Protein AF-A0A3S4JTH4-F1 (afdb_monomer_lite)

Foldseek 3Di:
DDPVVVVVVCVVVVHDDPDDDDPPDPDDDPDVPVDDDDDPPPDD

Secondary structure (DSSP, 8-state):
--HHHHHHHHHHTT----PPPP--PPPS----TTS---------

Structure (mmCIF, N/CA/C/O backbone):
data_AF-A0A3S4JTH4-F1
#
_entry.id   AF-A0A3S4JTH4-F1
#
loop_
_atom_site.group_PDB
_atom_site.id
_atom_site.type_symbol
_atom_site.label_atom_id
_atom_site.label_alt_id
_atom_site.label_comp_id
_atom_site.label_asym_id
_atom_site.label_entity_id
_atom_site.label_seq_id
_atom_site.pdbx_PDB_ins_code
_atom_site.Cartn_x
_atom_site.Cartn_y
_atom_site.Cartn_z
_atom_site.occupancy
_atom_site.B_iso_or_equiv
_atom_site.auth_seq_id
_atom_site.auth_comp_id
_atom_site.auth_asym_id
_atom_site.auth_atom_id
_atom_site.pdbx_PDB_model_num
ATOM 1 N N . MET A 1 1 ? 4.189 -4.163 17.785 1.00 67.50 1 MET A N 1
ATOM 2 C CA . MET A 1 1 ? 2.838 -4.553 17.319 1.00 67.50 1 MET A CA 1
ATOM 3 C C . MET A 1 1 ? 2.931 -5.059 15.888 1.00 67.50 1 MET A C 1
ATOM 5 O O . MET A 1 1 ? 3.450 -4.341 15.045 1.00 67.50 1 MET A O 1
ATOM 9 N N . GLY A 1 2 ? 2.535 -6.306 15.622 1.00 92.81 2 GLY A N 1
ATOM 10 C CA . GLY A 1 2 ? 2.666 -6.914 14.289 1.00 92.81 2 GLY A CA 1
ATOM 11 C C . GLY A 1 2 ? 1.590 -6.447 13.301 1.00 92.81 2 GLY A C 1
ATOM 12 O O . GLY A 1 2 ? 0.518 -6.007 13.717 1.00 92.81 2 GLY A O 1
ATOM 13 N N . ARG A 1 3 ? 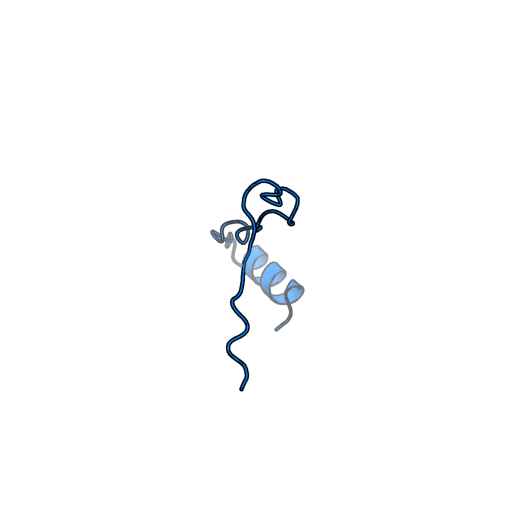1.847 -6.604 11.991 1.00 88.50 3 ARG A N 1
ATOM 14 C CA . ARG A 1 3 ? 0.889 -6.261 10.914 1.00 88.50 3 ARG A CA 1
ATOM 15 C C . ARG A 1 3 ? -0.488 -6.898 11.121 1.00 88.50 3 ARG A C 1
ATOM 17 O O . ARG A 1 3 ? -1.498 -6.246 10.887 1.00 88.50 3 ARG A O 1
ATOM 24 N N . TRP A 1 4 ? -0.520 -8.144 11.597 1.00 92.94 4 TRP A N 1
ATOM 25 C CA . TRP A 1 4 ? -1.765 -8.870 11.854 1.00 92.94 4 TRP A CA 1
ATOM 26 C C . TRP A 1 4 ? -2.622 -8.208 12.941 1.00 92.94 4 TRP A C 1
ATOM 28 O O . TRP A 1 4 ? -3.811 -7.986 12.734 1.00 92.94 4 TRP A O 1
ATOM 38 N N . LEU A 1 5 ? -2.009 -7.832 14.070 1.00 96.69 5 LEU A N 1
ATOM 39 C CA . LEU A 1 5 ? -2.726 -7.204 15.182 1.00 96.69 5 LEU A CA 1
ATOM 40 C C . LEU A 1 5 ? -3.282 -5.830 14.782 1.00 96.69 5 LEU A C 1
ATOM 42 O O . LEU A 1 5 ? -4.430 -5.524 15.091 1.00 96.69 5 LEU A O 1
ATOM 46 N N . ALA A 1 6 ? -2.498 -5.038 14.045 1.00 92.75 6 ALA A N 1
ATOM 47 C CA . ALA A 1 6 ? -2.946 -3.749 13.520 1.00 92.75 6 ALA A CA 1
ATOM 48 C C . ALA A 1 6 ? -4.141 -3.907 12.562 1.00 92.75 6 ALA A C 1
ATOM 50 O O . ALA A 1 6 ? -5.138 -3.205 12.704 1.00 92.75 6 ALA A O 1
ATOM 51 N N . GLY A 1 7 ? -4.079 -4.877 11.642 1.00 93.38 7 GLY A N 1
ATOM 52 C CA . GLY A 1 7 ? -5.177 -5.158 10.714 1.00 93.38 7 GLY A CA 1
ATOM 53 C C . GLY A 1 7 ? -6.461 -5.613 11.416 1.00 93.38 7 GLY A C 1
ATOM 54 O O . GLY A 1 7 ? -7.550 -5.193 11.027 1.00 93.38 7 GLY A O 1
ATOM 55 N N . ARG A 1 8 ? -6.345 -6.423 12.478 1.00 95.88 8 ARG A N 1
ATOM 56 C CA . ARG A 1 8 ? -7.502 -6.870 13.267 1.00 95.88 8 ARG A CA 1
ATOM 57 C C . ARG A 1 8 ? -8.210 -5.698 13.951 1.00 95.88 8 ARG A C 1
ATOM 59 O O . ARG A 1 8 ? -9.418 -5.559 13.801 1.00 95.88 8 ARG A O 1
ATOM 66 N N . LEU A 1 9 ? -7.453 -4.829 14.621 1.00 96.69 9 LEU A N 1
ATOM 67 C CA . LEU A 1 9 ? -7.996 -3.658 15.321 1.00 96.69 9 LEU A CA 1
ATOM 68 C C . LEU A 1 9 ? -8.649 -2.653 14.364 1.00 96.69 9 LEU A C 1
ATOM 70 O O . LEU A 1 9 ? -9.723 -2.139 14.654 1.00 96.69 9 LEU A O 1
ATOM 74 N N . MET A 1 10 ? -8.045 -2.403 13.198 1.00 96.50 10 MET A N 1
ATOM 75 C CA . MET A 1 10 ? -8.651 -1.531 12.185 1.00 96.50 10 MET A CA 1
ATOM 76 C C . MET A 1 10 ? -10.011 -2.063 11.728 1.00 96.50 10 MET A C 1
ATOM 78 O O . MET A 1 10 ? -10.955 -1.289 11.610 1.00 96.50 10 MET A O 1
ATOM 82 N N . LYS A 1 11 ? -10.135 -3.383 11.539 1.00 95.06 11 LYS A N 1
ATOM 83 C CA . LYS A 1 11 ? -11.411 -4.013 11.181 1.00 95.06 11 LYS A CA 1
ATOM 84 C C . LYS A 1 11 ? -12.450 -3.889 12.298 1.00 95.06 11 LYS A C 1
ATOM 86 O O . LYS A 1 11 ? -13.594 -3.563 12.004 1.00 95.06 11 LYS A O 1
ATOM 91 N N . GLU A 1 12 ? -12.060 -4.130 13.549 1.00 97.50 12 GLU A N 1
ATOM 92 C CA . GLU A 1 12 ? -12.942 -3.990 14.722 1.00 97.50 12 GLU A CA 1
ATOM 93 C C . GLU A 1 12 ? -13.463 -2.549 14.884 1.00 97.50 12 GLU A C 1
ATOM 95 O O . GLU A 1 12 ? -14.612 -2.352 15.267 1.00 97.50 12 GLU A O 1
ATOM 100 N N . LEU A 1 13 ? -12.651 -1.549 14.529 1.00 97.19 13 LEU A N 1
ATOM 101 C CA . LEU A 1 13 ? -12.995 -0.124 14.606 1.00 97.19 13 LEU A CA 1
ATOM 102 C C . LEU A 1 13 ? -13.621 0.445 13.318 1.00 97.19 13 LEU A C 1
ATOM 104 O O . LEU A 1 13 ? -13.885 1.644 13.250 1.00 97.19 13 LEU A O 1
ATOM 108 N N . GLY A 1 14 ? -13.830 -0.374 12.281 1.00 96.25 14 GLY A N 1
ATOM 109 C CA . GLY A 1 14 ? -14.376 0.080 10.994 1.00 96.25 14 GLY A CA 1
ATOM 110 C C . GLY A 1 14 ? -13.456 1.026 10.208 1.00 96.25 14 GLY A C 1
ATOM 111 O O . GLY A 1 14 ? -13.920 1.776 9.352 1.00 96.25 14 GLY A O 1
ATOM 112 N N . LEU A 1 15 ? -12.152 1.010 10.490 1.00 95.50 15 LEU A N 1
ATOM 113 C CA . LEU A 1 15 ? -11.159 1.871 9.856 1.00 95.50 15 LEU A CA 1
ATOM 114 C C . LEU A 1 15 ? -10.616 1.235 8.574 1.00 95.50 15 LEU A C 1
ATOM 116 O O . LEU A 1 15 ? -10.210 0.072 8.548 1.00 95.50 15 LEU A O 1
ATOM 120 N N . VAL A 1 16 ? -10.527 2.042 7.520 1.00 89.88 16 VAL A N 1
ATOM 121 C CA . VAL A 1 16 ? -9.921 1.669 6.238 1.00 89.88 16 VAL A CA 1
ATOM 122 C C . VAL A 1 16 ? -8.590 2.391 6.047 1.00 89.88 16 VAL A C 1
ATOM 124 O O . VAL A 1 16 ? -8.452 3.567 6.374 1.00 89.88 16 VAL A O 1
ATOM 127 N N . SER A 1 17 ? -7.583 1.682 5.530 1.00 86.81 17 SER A N 1
ATOM 128 C CA . SER A 1 17 ? -6.299 2.304 5.197 1.00 86.81 17 SER A CA 1
ATOM 129 C C . SER A 1 17 ? -6.428 3.110 3.907 1.00 86.81 17 SER A C 1
ATOM 131 O O . SER A 1 17 ? -6.729 2.545 2.859 1.00 86.81 17 SER A O 1
ATOM 133 N N . CYS A 1 18 ? -6.128 4.406 3.966 1.00 89.12 18 CYS A N 1
ATOM 134 C CA . CYS A 1 18 ? -5.995 5.266 2.783 1.00 89.12 18 CYS A CA 1
ATOM 135 C C . CYS A 1 18 ? -4.579 5.223 2.185 1.00 89.12 18 CYS A C 1
ATOM 137 O O . CYS A 1 18 ? -4.250 6.009 1.295 1.00 89.12 18 CYS A O 1
ATOM 139 N N . GLN A 1 19 ? -3.704 4.358 2.711 1.00 84.62 19 GLN A N 1
ATOM 140 C CA . GLN A 1 19 ? -2.333 4.258 2.240 1.00 84.62 19 GLN A CA 1
ATOM 141 C C . GLN A 1 19 ? -2.330 3.753 0.799 1.00 84.62 19 GLN A C 1
ATOM 143 O O . GLN A 1 19 ? -2.776 2.643 0.508 1.00 84.62 19 GLN A O 1
ATOM 148 N N . GLN A 1 20 ? -1.803 4.576 -0.101 1.00 82.81 20 GLN A N 1
ATOM 149 C CA . GLN A 1 20 ? -1.574 4.164 -1.476 1.00 82.81 20 GLN A CA 1
ATOM 150 C C . GLN A 1 20 ? -0.576 2.997 -1.500 1.00 82.81 20 GLN A C 1
ATOM 152 O O . GLN A 1 20 ? 0.306 2.938 -0.632 1.00 82.81 20 GLN A O 1
ATOM 157 N N . PRO A 1 21 ? -0.681 2.075 -2.476 1.00 78.81 21 PRO A N 1
ATOM 158 C CA . PRO A 1 21 ? 0.338 1.059 -2.690 1.00 78.81 21 PRO A CA 1
ATOM 159 C C . PRO A 1 21 ? 1.705 1.735 -2.686 1.00 78.81 21 PRO A C 1
ATOM 161 O O . PRO A 1 21 ? 1.906 2.723 -3.396 1.00 78.81 21 PRO A O 1
ATOM 164 N N . THR A 1 22 ? 2.624 1.240 -1.855 1.00 77.12 22 THR A N 1
ATOM 165 C CA . THR A 1 22 ? 3.992 1.755 -1.824 1.00 77.12 22 THR A CA 1
ATOM 166 C C . THR A 1 22 ? 4.510 1.788 -3.250 1.00 77.12 22 THR A C 1
ATOM 168 O O . THR A 1 22 ? 4.429 0.781 -3.956 1.00 77.12 22 THR A O 1
ATOM 171 N N . HIS A 1 23 ? 4.976 2.962 -3.677 1.00 75.69 23 HIS A N 1
ATOM 172 C CA . HIS A 1 23 ? 5.497 3.197 -5.014 1.00 75.69 23 HIS A CA 1
ATOM 173 C C . HIS A 1 23 ? 6.460 2.063 -5.390 1.00 75.69 23 HIS A C 1
ATOM 175 O O . HIS A 1 23 ? 7.588 1.987 -4.896 1.00 75.69 23 HIS A O 1
ATOM 181 N N . ARG A 1 24 ? 5.989 1.121 -6.218 1.00 73.56 24 ARG A N 1
ATOM 182 C CA . ARG A 1 24 ? 6.830 0.046 -6.739 1.00 73.56 24 ARG A CA 1
ATOM 183 C C . ARG A 1 24 ? 7.689 0.689 -7.808 1.00 73.56 24 ARG A C 1
ATOM 185 O O . ARG A 1 24 ? 7.255 0.820 -8.950 1.00 73.56 24 ARG A O 1
ATOM 192 N N . TYR A 1 25 ? 8.904 1.078 -7.431 1.00 74.06 25 TYR A N 1
ATOM 193 C CA . TYR A 1 25 ? 9.948 1.344 -8.411 1.00 74.06 25 TYR A CA 1
ATOM 194 C C . TYR A 1 25 ? 9.987 0.167 -9.387 1.00 74.06 25 TYR A C 1
ATOM 196 O O . TYR A 1 25 ? 9.971 -1.000 -8.971 1.00 74.06 25 TYR A O 1
ATOM 204 N N . LYS A 1 26 ? 9.957 0.469 -10.689 1.00 76.56 26 LYS A N 1
ATOM 205 C CA . LYS A 1 26 ? 10.065 -0.558 -11.725 1.00 76.56 26 LYS A CA 1
ATOM 206 C C . LYS A 1 26 ? 11.337 -1.355 -11.446 1.00 76.56 26 LYS A C 1
ATOM 208 O O . LYS A 1 26 ? 12.404 -0.770 -11.274 1.00 76.56 26 LYS A O 1
ATOM 213 N N . ARG A 1 27 ? 11.216 -2.683 -11.359 1.00 75.00 27 ARG A N 1
ATOM 214 C CA . ARG A 1 27 ? 12.396 -3.552 -11.305 1.00 75.00 27 ARG A CA 1
ATOM 215 C C . ARG A 1 27 ? 13.185 -3.298 -12.591 1.00 75.00 27 ARG A C 1
ATOM 217 O O . ARG A 1 27 ? 12.580 -3.278 -13.662 1.00 75.00 27 ARG A O 1
ATOM 224 N N . GLY A 1 28 ? 14.474 -2.989 -12.448 1.00 72.56 28 GLY A N 1
ATOM 225 C CA . GLY A 1 28 ? 15.332 -2.533 -13.541 1.00 72.56 28 GLY A CA 1
ATOM 226 C C . GLY A 1 28 ? 15.286 -3.497 -14.723 1.00 72.56 28 GLY A C 1
ATOM 227 O O . GLY A 1 28 ? 15.537 -4.685 -14.567 1.00 72.56 28 GLY A O 1
ATOM 228 N N . GLY A 1 29 ? 14.898 -2.974 -15.882 1.00 70.81 29 GLY A N 1
ATOM 229 C CA . GLY A 1 29 ? 14.860 -3.701 -17.154 1.00 70.81 29 GLY A CA 1
ATOM 230 C C . GLY A 1 29 ? 14.892 -2.768 -18.365 1.00 70.81 29 GLY A C 1
ATOM 231 O O . GLY A 1 29 ? 14.699 -3.210 -19.488 1.00 70.81 29 GLY A O 1
ATOM 232 N N . HIS A 1 30 ? 15.109 -1.470 -18.133 1.00 68.56 30 HIS A N 1
ATOM 233 C CA . HIS A 1 30 ? 15.322 -0.474 -19.176 1.00 68.56 30 HIS A CA 1
ATOM 234 C C . HIS A 1 30 ? 16.693 0.154 -18.940 1.00 68.56 30 HIS A C 1
ATOM 236 O O . HIS A 1 30 ? 16.821 1.335 -18.628 1.00 68.56 30 HIS A O 1
ATOM 242 N N . GLU A 1 31 ? 17.723 -0.686 -18.978 1.00 71.62 31 GLU A N 1
ATOM 243 C CA . GLU A 1 31 ? 19.090 -0.190 -19.030 1.00 71.62 31 GLU A CA 1
ATOM 244 C C . GLU A 1 31 ? 19.233 0.604 -20.329 1.00 71.62 31 GLU A C 1
ATOM 246 O O . GLU A 1 31 ? 18.907 0.121 -21.415 1.00 71.62 31 GLU A O 1
ATOM 251 N N . HIS A 1 32 ? 19.662 1.858 -20.222 1.00 74.56 32 HIS A N 1
ATOM 252 C CA . HIS A 1 32 ? 19.917 2.693 -21.385 1.00 74.56 32 HIS A CA 1
ATOM 253 C C . HIS A 1 32 ? 21.256 2.275 -21.999 1.00 74.56 32 HIS A C 1
ATOM 255 O O . HIS A 1 32 ? 22.256 2.956 -21.821 1.00 74.56 32 HIS A O 1
ATOM 261 N N . VAL A 1 33 ? 21.280 1.149 -22.720 1.00 70.44 33 VAL A N 1
ATOM 262 C CA . VAL A 1 33 ? 22.503 0.591 -23.338 1.00 70.44 33 VAL A CA 1
ATOM 263 C C . VAL A 1 33 ? 23.175 1.597 -24.285 1.00 70.44 33 VAL A C 1
ATOM 265 O O . VAL A 1 33 ? 24.391 1.610 -24.428 1.00 70.44 33 VAL A O 1
ATOM 268 N N . ALA A 1 34 ? 22.380 2.476 -24.902 1.00 77.75 34 ALA A N 1
ATOM 269 C CA . ALA A 1 34 ? 22.860 3.532 -25.793 1.00 77.75 34 ALA A CA 1
ATOM 270 C C . ALA A 1 34 ? 23.466 4.749 -25.066 1.00 77.75 34 ALA A C 1
ATOM 272 O O . ALA A 1 34 ? 24.079 5.591 -25.718 1.00 77.75 34 ALA A O 1
ATOM 273 N N . ILE A 1 35 ? 23.281 4.873 -23.748 1.00 78.38 35 ILE A N 1
ATOM 274 C CA . ILE A 1 35 ? 23.834 5.969 -22.949 1.00 78.38 35 ILE A CA 1
ATOM 275 C C . ILE A 1 35 ? 24.971 5.386 -22.108 1.00 78.38 35 ILE A C 1
ATOM 277 O O . ILE A 1 35 ? 24.708 4.740 -21.091 1.00 78.38 35 ILE A O 1
ATOM 281 N N . PRO A 1 36 ? 26.235 5.578 -22.514 1.00 75.38 36 PRO A N 1
ATOM 282 C CA . PRO A 1 36 ? 27.346 5.047 -21.750 1.00 75.38 36 PRO A CA 1
ATOM 283 C C . PRO A 1 36 ? 27.436 5.760 -20.394 1.00 75.38 36 PRO A C 1
ATOM 285 O O . PRO A 1 36 ? 27.529 6.986 -20.316 1.00 75.38 36 PRO A O 1
ATOM 288 N N . ASN A 1 37 ? 27.396 4.980 -19.313 1.00 72.62 37 ASN A N 1
ATOM 289 C CA . ASN A 1 37 ? 27.579 5.481 -17.955 1.00 72.62 37 ASN A CA 1
ATOM 290 C C . ASN A 1 37 ? 29.077 5.534 -17.630 1.00 72.62 37 ASN A C 1
ATO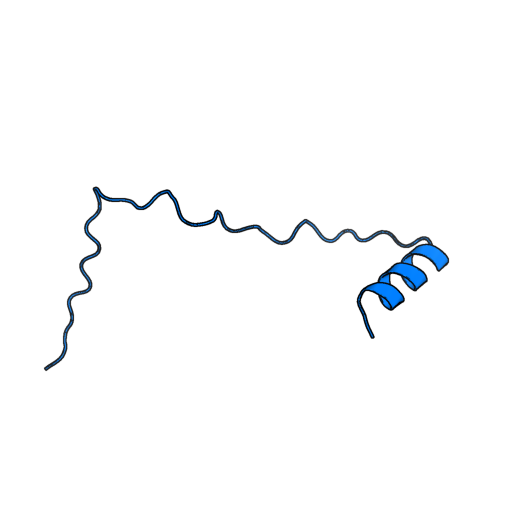M 292 O O . ASN A 1 37 ? 29.640 4.585 -17.084 1.00 72.62 37 ASN A O 1
ATOM 296 N N . HIS A 1 38 ? 29.737 6.625 -18.015 1.00 73.88 38 HIS A N 1
ATOM 297 C CA . HIS A 1 38 ? 31.133 6.857 -17.663 1.00 73.88 38 HIS A CA 1
ATOM 298 C C . HIS A 1 38 ? 31.217 7.534 -16.294 1.00 73.88 38 HIS A C 1
ATO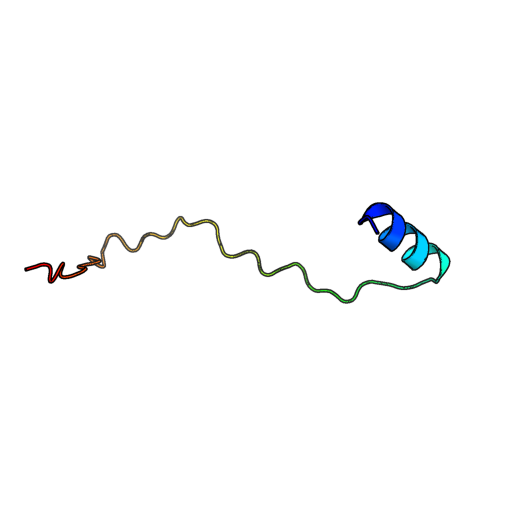M 300 O O . HIS A 1 38 ? 31.079 8.750 -16.180 1.00 73.88 38 HIS A O 1
ATOM 306 N N . LEU A 1 39 ? 31.483 6.746 -15.254 1.00 74.06 39 LEU A N 1
ATOM 307 C CA . LEU A 1 39 ? 32.077 7.283 -14.036 1.00 74.06 39 LEU A CA 1
ATOM 308 C C . LEU A 1 39 ? 33.564 7.451 -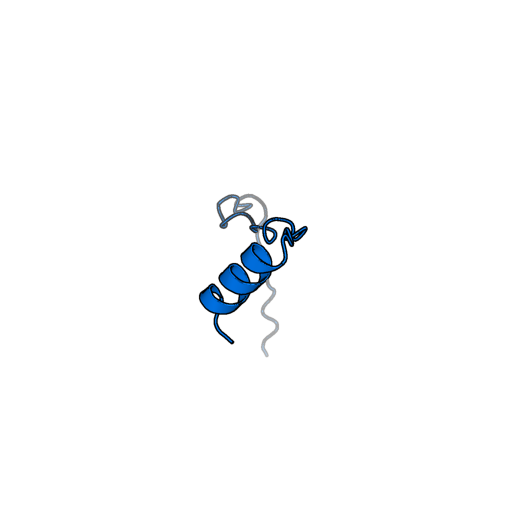14.333 1.00 74.06 39 LEU A C 1
ATOM 310 O O . LEU A 1 39 ? 34.286 6.466 -14.474 1.00 74.06 39 LEU A O 1
ATOM 314 N N . SER A 1 40 ? 34.014 8.693 -14.509 1.00 62.69 40 SER A N 1
ATOM 315 C CA . SER A 1 40 ? 35.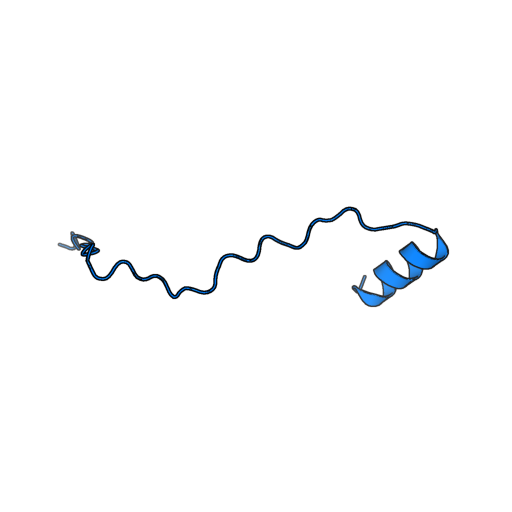443 8.976 -14.478 1.00 62.69 40 SER A CA 1
ATOM 316 C C . SER A 1 40 ? 35.924 8.639 -13.072 1.00 62.69 40 SER A C 1
ATOM 318 O O . SER A 1 40 ? 35.672 9.399 -12.136 1.00 62.69 40 SER A O 1
ATOM 320 N N . ASP A 1 41 ? 36.540 7.473 -12.918 1.00 64.44 41 ASP A N 1
ATOM 321 C CA . ASP A 1 41 ? 37.222 7.096 -11.690 1.00 64.44 41 ASP A CA 1
ATOM 322 C C . ASP A 1 41 ? 38.431 8.024 -11.549 1.00 64.44 41 ASP A C 1
ATOM 324 O O . ASP A 1 41 ? 39.484 7.827 -12.154 1.00 64.44 41 ASP A O 1
ATOM 328 N N . SER A 1 42 ? 38.232 9.137 -10.852 1.00 63.44 42 SER A N 1
ATOM 329 C CA . SER A 1 42 ? 39.315 10.014 -10.437 1.00 63.44 42 SER A CA 1
ATOM 330 C C . SER A 1 42 ? 39.873 9.478 -9.123 1.00 63.44 42 SER A C 1
ATOM 332 O O . SER A 1 42 ? 39.668 10.082 -8.069 1.00 63.44 42 SER A O 1
ATOM 334 N N . SER A 1 43 ? 40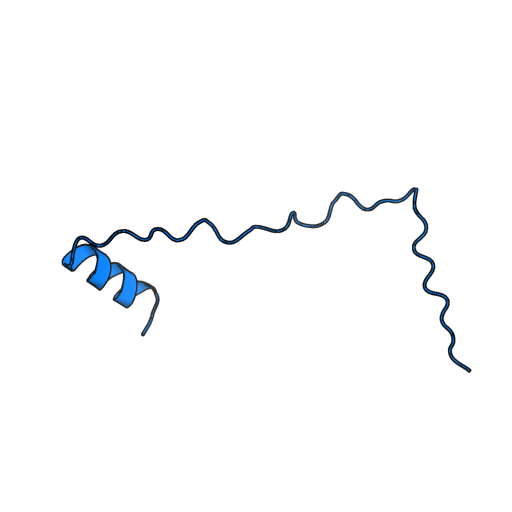.538 8.328 -9.191 1.00 57.66 43 SER A N 1
ATOM 335 C CA . SER A 1 43 ? 41.413 7.840 -8.124 1.00 57.66 43 SER A CA 1
ATOM 336 C C . SER A 1 43 ? 42.867 8.154 -8.504 1.00 57.66 43 SER A C 1
ATOM 338 O O . SER A 1 43 ? 43.309 7.684 -9.555 1.00 57.66 43 SER A O 1
ATOM 340 N N . PRO A 1 44 ? 43.602 8.974 -7.727 1.00 60.00 44 PRO A N 1
ATOM 341 C CA . PRO A 1 44 ? 45.062 9.021 -7.793 1.00 60.00 44 PRO A CA 1
ATOM 342 C C . PRO A 1 44 ? 45.707 7.756 -7.208 1.00 60.00 44 PRO A C 1
ATOM 344 O O . PRO A 1 44 ? 45.091 7.125 -6.317 1.00 60.00 44 PRO A O 1
#

pLDDT: mean 80.64, std 11.71, range [57.66, 97.5]

Radius of gyration: 22.19 Å; chains: 1; bounding box: 59×19×43 Å

Sequence (44 aa):
MGRWLAGRLMKELGLVSCQQPTHRYKRGGHEHVAIPNHLSDSSP

Organism: Escherichia coli (NCBI:txid562)